Protein AF-A0A9E4LUG5-F1 (afdb_monomer_lite)

Secondary structure (DSSP, 8-state):
--EEEEEEEESSHHHHHHHHHH-GGGTTT-EE-S--EEE--EEEETTEEEESGGG--EEEEEEEEE-

Foldseek 3Di:
DDKDKDKDKAADPCVQVVCVVPPVVVVVQKDWPDDWDWDWDWDDDDPDIHTPPNRGTITMTMIIHDD

Sequence (67 aa):
MNEDRITIIAESFEAAALEFHRRNLSAEGYRMAGPIAMSRFEMLNGPERQDLFDGKPMFAVTFVKES

pLDDT: mean 89.24, std 9.07, range [54.56, 97.75]

Structure (mmCIF, N/CA/C/O backbone):
data_AF-A0A9E4LUG5-F1
#
_entry.id   AF-A0A9E4LUG5-F1
#
loop_
_atom_site.group_PDB
_atom_site.id
_atom_site.type_symbol
_atom_site.label_atom_id
_atom_site.label_alt_id
_atom_site.label_comp_id
_atom_site.label_asym_id
_atom_site.label_entity_id
_atom_site.label_seq_id
_atom_site.pdbx_PDB_ins_code
_atom_site.Cartn_x
_atom_site.Cartn_y
_atom_site.Cartn_z
_atom_site.occupancy
_atom_site.B_iso_or_equiv
_atom_site.auth_seq_id
_atom_site.auth_comp_id
_atom_site.auth_asym_id
_atom_site.auth_atom_id
_atom_site.pdbx_PDB_model_num
ATOM 1 N N . MET A 1 1 ? 3.872 8.710 -19.670 1.00 54.56 1 MET A N 1
ATOM 2 C CA . MET A 1 1 ? 4.374 7.437 -19.126 1.00 54.56 1 MET A CA 1
ATOM 3 C C . MET A 1 1 ? 3.255 6.845 -18.306 1.00 54.56 1 MET A C 1
ATOM 5 O O . MET A 1 1 ? 2.849 7.486 -17.346 1.00 54.56 1 MET A O 1
ATOM 9 N N . ASN A 1 2 ? 2.709 5.706 -18.723 1.00 60.59 2 ASN A N 1
ATOM 10 C CA . ASN A 1 2 ? 1.961 4.884 -17.782 1.00 60.59 2 ASN A CA 1
ATOM 11 C C . ASN A 1 2 ? 3.023 4.148 -16.963 1.00 60.59 2 ASN A C 1
ATOM 13 O O . ASN A 1 2 ? 3.965 3.611 -17.533 1.00 60.59 2 ASN A O 1
ATOM 17 N N . GLU A 1 3 ? 2.946 4.244 -15.644 1.00 84.06 3 GLU A N 1
ATOM 18 C CA . GLU A 1 3 ? 3.763 3.432 -14.749 1.00 84.06 3 GLU A CA 1
ATOM 19 C C . GLU A 1 3 ? 2.828 2.390 -14.152 1.00 84.06 3 GLU A C 1
ATOM 21 O O . GLU A 1 3 ? 1.834 2.751 -13.516 1.00 84.06 3 GLU A O 1
ATOM 26 N N . ASP A 1 4 ? 3.137 1.112 -14.342 1.00 92.94 4 ASP A N 1
ATOM 27 C CA . ASP A 1 4 ? 2.422 0.047 -13.651 1.00 92.94 4 ASP A CA 1
ATOM 28 C C . ASP A 1 4 ? 2.834 0.063 -12.181 1.00 92.94 4 ASP A C 1
ATOM 30 O O . ASP A 1 4 ? 4.026 0.070 -11.860 1.00 92.94 4 ASP A O 1
ATOM 34 N N . ARG A 1 5 ? 1.857 0.068 -11.266 1.00 93.25 5 ARG A N 1
ATOM 35 C CA . ARG A 1 5 ? 2.109 0.172 -9.822 1.00 93.25 5 ARG A CA 1
ATOM 36 C C . ARG A 1 5 ? 1.429 -0.949 -9.056 1.00 93.25 5 ARG A C 1
ATOM 38 O O . ARG A 1 5 ? 0.263 -1.250 -9.292 1.00 93.25 5 ARG A O 1
ATOM 45 N N . ILE A 1 6 ? 2.145 -1.519 -8.093 1.00 92.44 6 ILE A N 1
ATOM 46 C CA . ILE A 1 6 ? 1.612 -2.502 -7.144 1.00 92.44 6 ILE A CA 1
ATOM 47 C C . ILE A 1 6 ? 1.918 -2.008 -5.735 1.00 92.44 6 ILE A C 1
ATOM 49 O O . ILE A 1 6 ? 3.076 -1.748 -5.415 1.00 92.44 6 ILE A O 1
ATOM 53 N N . THR A 1 7 ? 0.902 -1.918 -4.878 1.00 93.06 7 THR A N 1
ATOM 54 C CA . THR A 1 7 ? 1.076 -1.622 -3.450 1.00 93.06 7 THR A CA 1
ATOM 55 C C . THR A 1 7 ? 0.671 -2.836 -2.627 1.00 93.06 7 THR A C 1
ATOM 57 O O . THR A 1 7 ? -0.434 -3.349 -2.777 1.00 93.06 7 THR A O 1
ATOM 60 N N . ILE A 1 8 ? 1.565 -3.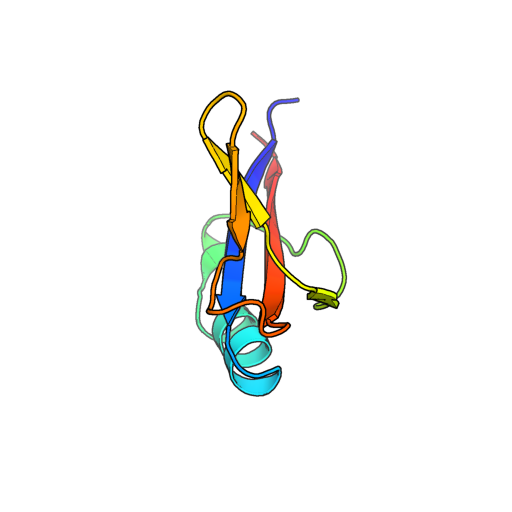289 -1.751 1.00 91.88 8 ILE A N 1
ATOM 61 C CA . ILE A 1 8 ? 1.295 -4.351 -0.779 1.00 91.88 8 ILE A CA 1
ATOM 62 C C . ILE A 1 8 ? 1.078 -3.690 0.579 1.00 91.88 8 ILE A C 1
ATOM 64 O O . ILE A 1 8 ? 1.889 -2.858 0.992 1.00 91.88 8 ILE A O 1
ATOM 68 N N . ILE A 1 9 ? -0.008 -4.066 1.254 1.00 95.12 9 ILE A N 1
ATOM 69 C CA . ILE A 1 9 ? -0.360 -3.605 2.599 1.00 95.12 9 ILE A CA 1
ATOM 70 C C . ILE A 1 9 ? -0.155 -4.767 3.574 1.00 95.12 9 ILE A C 1
ATOM 72 O O . ILE A 1 9 ? -0.631 -5.872 3.316 1.00 95.12 9 ILE A O 1
ATOM 76 N N . ALA A 1 10 ? 0.554 -4.528 4.675 1.00 95.12 10 ALA A N 1
ATOM 77 C CA . ALA A 1 10 ? 0.898 -5.539 5.670 1.00 95.12 10 ALA A CA 1
ATOM 78 C C . ALA A 1 10 ? 0.717 -5.024 7.106 1.00 95.12 10 ALA A C 1
ATOM 80 O O . ALA A 1 10 ? 0.856 -3.833 7.380 1.00 95.12 10 ALA A O 1
ATOM 81 N N . GLU A 1 11 ? 0.435 -5.940 8.034 1.00 95.44 11 GLU A N 1
ATOM 82 C CA . GLU A 1 11 ? 0.232 -5.630 9.460 1.00 95.44 11 GLU A CA 1
ATOM 83 C C . GLU A 1 11 ? 1.538 -5.318 10.206 1.00 95.44 11 GLU A C 1
ATOM 85 O O . GLU A 1 11 ? 1.510 -4.659 11.242 1.00 95.44 11 GLU A O 1
ATOM 90 N N . SER A 1 12 ? 2.690 -5.754 9.684 1.00 94.38 12 SER A N 1
ATOM 91 C CA . SER A 1 12 ? 3.999 -5.485 10.285 1.00 94.38 12 SER A CA 1
ATOM 92 C C . SER A 1 12 ? 5.038 -5.049 9.257 1.00 94.38 12 SER A C 1
ATOM 94 O O . SER A 1 12 ? 4.939 -5.343 8.060 1.00 94.38 12 SER A O 1
ATOM 96 N N . PHE A 1 13 ? 6.065 -4.357 9.747 1.00 90.69 13 PHE A N 1
ATOM 97 C CA . PHE A 1 13 ? 7.193 -3.928 8.932 1.00 90.69 13 PHE A CA 1
ATOM 98 C C . PHE A 1 13 ? 7.962 -5.127 8.367 1.00 90.69 13 PHE A C 1
ATOM 100 O O . PHE A 1 13 ? 8.328 -5.127 7.194 1.00 90.69 13 PHE A O 1
ATOM 107 N N . GLU A 1 14 ? 8.164 -6.173 9.170 1.00 91.62 14 GLU A N 1
ATOM 108 C CA . GLU A 1 14 ? 8.874 -7.389 8.769 1.00 91.62 14 GLU A CA 1
ATOM 109 C C . GLU A 1 14 ? 8.152 -8.091 7.622 1.00 91.62 14 GLU A C 1
ATOM 111 O O . GLU A 1 14 ? 8.805 -8.516 6.674 1.00 91.62 14 GLU A O 1
ATOM 116 N N . ALA A 1 15 ? 6.818 -8.171 7.665 1.00 89.50 15 ALA A N 1
ATOM 117 C CA . ALA A 1 15 ? 6.032 -8.742 6.577 1.00 89.50 15 ALA A CA 1
ATOM 118 C C . ALA A 1 15 ? 6.183 -7.926 5.281 1.00 89.50 15 ALA A C 1
ATOM 120 O O . ALA A 1 15 ? 6.412 -8.502 4.218 1.00 89.50 15 ALA A O 1
ATOM 121 N N . ALA A 1 16 ? 6.140 -6.591 5.364 1.00 87.06 16 ALA A N 1
ATOM 122 C CA . ALA A 1 16 ? 6.347 -5.720 4.205 1.00 87.06 16 ALA A CA 1
ATOM 123 C C . ALA A 1 16 ? 7.772 -5.835 3.624 1.00 87.06 16 ALA A C 1
ATOM 125 O O . ALA A 1 16 ? 7.948 -5.933 2.407 1.00 87.06 16 ALA A O 1
ATOM 126 N N . ALA A 1 17 ? 8.794 -5.862 4.483 1.00 85.56 17 ALA A N 1
ATOM 127 C CA . ALA A 1 17 ? 10.193 -6.016 4.083 1.00 85.56 17 ALA A CA 1
ATOM 128 C C . ALA A 1 17 ? 10.480 -7.412 3.505 1.00 85.56 17 ALA A C 1
ATOM 130 O O . ALA A 1 17 ? 11.261 -7.563 2.564 1.00 85.56 17 ALA A O 1
ATOM 131 N N . LEU A 1 18 ? 9.826 -8.442 4.039 1.00 86.56 18 LEU A N 1
ATOM 132 C CA . LEU A 1 18 ? 9.939 -9.803 3.541 1.00 86.56 18 LEU A CA 1
ATOM 133 C C . LEU A 1 18 ? 9.310 -9.943 2.156 1.00 86.56 18 LEU A C 1
ATOM 135 O O . LEU A 1 18 ? 9.923 -10.562 1.292 1.00 86.56 18 LEU A O 1
ATOM 139 N N . GLU A 1 19 ? 8.146 -9.338 1.905 1.00 81.00 19 GLU A N 1
ATOM 140 C CA . GLU A 1 19 ? 7.556 -9.303 0.560 1.00 81.00 19 GLU A CA 1
ATOM 141 C C . GLU A 1 19 ? 8.462 -8.583 -0.447 1.00 81.00 19 GLU A C 1
ATOM 143 O O . GLU A 1 19 ? 8.596 -9.060 -1.573 1.00 81.00 19 GLU A O 1
ATOM 148 N N . PHE A 1 20 ? 9.160 -7.512 -0.039 1.00 75.12 20 PHE A N 1
ATOM 149 C CA . PHE A 1 20 ? 10.175 -6.860 -0.877 1.00 75.12 20 PHE A CA 1
ATOM 150 C C . PHE A 1 20 ? 11.288 -7.819 -1.321 1.00 75.12 20 PHE A C 1
ATOM 152 O O . PHE A 1 20 ? 11.720 -7.763 -2.470 1.00 75.12 20 PHE A O 1
ATOM 159 N N . HIS A 1 21 ? 11.731 -8.716 -0.440 1.00 76.19 21 HIS A N 1
ATOM 160 C CA . HIS A 1 21 ? 12.792 -9.672 -0.759 1.00 76.19 21 HIS A CA 1
ATOM 161 C C . HIS A 1 21 ? 12.277 -10.947 -1.451 1.00 76.19 21 HIS A C 1
ATOM 163 O O . HIS A 1 21 ? 12.987 -11.545 -2.256 1.00 76.19 21 HIS A O 1
ATOM 169 N N . ARG A 1 22 ? 11.052 -11.386 -1.128 1.00 76.06 22 ARG A N 1
ATOM 170 C CA . ARG A 1 22 ? 10.454 -12.640 -1.619 1.00 76.06 22 ARG A CA 1
ATOM 171 C C . ARG A 1 22 ? 9.858 -12.517 -3.001 1.00 76.06 22 ARG A C 1
ATOM 173 O O . ARG A 1 22 ? 9.969 -13.448 -3.800 1.00 76.06 22 ARG A O 1
ATOM 180 N N . ARG A 1 23 ? 9.164 -11.414 -3.270 1.00 67.50 23 ARG A N 1
ATOM 181 C CA . ARG A 1 23 ? 8.583 -11.219 -4.582 1.00 67.50 23 ARG A CA 1
ATOM 182 C C . ARG A 1 23 ? 9.702 -10.843 -5.528 1.00 67.50 23 ARG A C 1
ATOM 184 O O . ARG A 1 23 ? 10.235 -9.740 -5.483 1.00 67.50 23 ARG A O 1
ATOM 191 N N . ASN A 1 24 ? 10.002 -11.748 -6.450 1.00 70.81 24 ASN A N 1
ATOM 192 C CA . ASN A 1 24 ? 10.901 -11.507 -7.570 1.00 70.81 24 ASN A CA 1
ATOM 193 C C . ASN A 1 24 ? 10.305 -10.504 -8.588 1.00 70.81 24 ASN A C 1
ATOM 195 O O . ASN A 1 24 ? 10.559 -10.600 -9.780 1.00 70.81 24 ASN A O 1
ATOM 199 N N . LEU A 1 25 ? 9.518 -9.526 -8.122 1.00 77.81 25 LEU A N 1
ATOM 200 C CA . LEU A 1 25 ? 8.987 -8.405 -8.894 1.00 77.81 25 LEU A CA 1
ATOM 201 C C . LEU A 1 25 ? 10.122 -7.603 -9.543 1.00 77.81 25 LEU A C 1
ATOM 203 O O . LEU A 1 25 ? 9.934 -7.033 -10.611 1.00 77.81 25 LEU A O 1
ATOM 207 N N . SER A 1 26 ? 11.319 -7.638 -8.948 1.00 73.38 26 SER A N 1
ATOM 208 C CA . SER A 1 26 ? 12.554 -7.174 -9.588 1.00 73.38 26 SER A CA 1
ATOM 209 C C . SER A 1 26 ? 12.811 -7.870 -10.934 1.00 73.38 26 SER A C 1
ATOM 211 O O . SER A 1 26 ? 13.062 -7.195 -11.929 1.00 73.38 26 SER A O 1
ATOM 213 N N . ALA A 1 27 ? 12.661 -9.199 -11.022 1.00 82.69 27 ALA A N 1
ATOM 214 C CA . ALA A 1 27 ? 12.782 -9.924 -12.292 1.00 82.69 27 ALA A CA 1
ATOM 215 C C . ALA A 1 27 ? 11.652 -9.602 -13.280 1.00 82.69 27 ALA A C 1
ATOM 217 O O . ALA A 1 27 ? 11.834 -9.741 -14.486 1.00 82.69 27 ALA A O 1
ATOM 218 N N . GLU A 1 28 ? 10.504 -9.135 -12.791 1.00 86.56 28 GLU A N 1
ATOM 219 C CA . GLU A 1 28 ? 9.419 -8.617 -13.628 1.00 86.56 28 GLU A CA 1
ATOM 220 C C . GLU A 1 28 ? 9.636 -7.150 -14.048 1.00 86.56 28 GLU A C 1
ATOM 222 O O . GLU A 1 28 ? 8.843 -6.616 -14.826 1.00 86.56 28 GLU A O 1
ATOM 227 N N . GLY A 1 29 ? 10.715 -6.505 -13.589 1.00 89.12 29 GLY A N 1
ATOM 228 C CA . GLY A 1 29 ? 11.101 -5.133 -13.934 1.00 89.12 29 GLY A CA 1
ATOM 229 C C . GLY A 1 29 ? 10.568 -4.056 -12.987 1.00 89.12 29 GLY A C 1
ATOM 230 O O . GLY A 1 29 ? 10.696 -2.869 -13.283 1.00 89.12 29 GLY A O 1
ATOM 231 N N . TYR A 1 30 ? 9.969 -4.435 -11.859 1.00 91.56 30 TYR A N 1
ATOM 232 C CA . TYR A 1 30 ? 9.517 -3.480 -10.854 1.00 91.56 30 TYR A CA 1
ATOM 233 C C . TYR A 1 30 ? 10.653 -3.039 -9.925 1.00 91.56 30 TYR A C 1
ATOM 235 O O . TYR A 1 30 ? 11.503 -3.828 -9.513 1.00 91.56 30 TYR A O 1
ATOM 243 N N . ARG A 1 31 ? 10.597 -1.780 -9.493 1.00 89.44 31 ARG A N 1
ATOM 244 C CA . ARG A 1 31 ? 11.462 -1.186 -8.464 1.00 89.44 31 ARG A CA 1
ATOM 245 C C . ARG A 1 31 ? 10.629 -0.535 -7.365 1.00 89.44 31 ARG A C 1
ATOM 247 O O . ARG A 1 31 ? 9.487 -0.152 -7.602 1.00 89.44 31 ARG A O 1
ATOM 254 N N . MET A 1 32 ? 11.185 -0.373 -6.165 1.00 90.69 32 MET A N 1
ATOM 255 C CA . MET A 1 32 ? 10.493 0.365 -5.100 1.00 90.69 32 MET A CA 1
ATOM 256 C C . MET A 1 32 ? 10.274 1.829 -5.491 1.00 90.69 32 MET A C 1
ATOM 258 O O . MET A 1 32 ? 11.168 2.492 -6.018 1.00 90.69 32 MET A O 1
ATOM 262 N N . ALA A 1 33 ? 9.079 2.329 -5.189 1.00 91.88 33 ALA A N 1
ATOM 263 C CA . ALA A 1 33 ? 8.668 3.708 -5.434 1.00 91.88 33 ALA A CA 1
ATOM 264 C C . ALA A 1 33 ? 9.083 4.676 -4.310 1.00 91.88 33 ALA A C 1
ATOM 266 O O . ALA A 1 33 ? 8.945 5.886 -4.465 1.00 91.88 33 ALA A O 1
ATOM 267 N N . GLY A 1 34 ? 9.527 4.152 -3.162 1.00 90.69 34 GLY A N 1
ATOM 268 C CA . GLY A 1 34 ? 9.822 4.920 -1.954 1.00 90.69 34 GLY A CA 1
ATOM 269 C C . GLY A 1 34 ? 9.963 4.031 -0.711 1.00 90.69 34 GLY A C 1
ATOM 270 O O . GLY A 1 34 ? 9.933 2.804 -0.841 1.00 90.69 34 GLY A O 1
ATOM 271 N N . PRO A 1 35 ? 10.132 4.627 0.484 1.00 91.56 35 PRO A N 1
ATOM 272 C CA . PRO A 1 35 ? 10.260 3.882 1.734 1.00 91.56 35 PRO A CA 1
ATOM 273 C C . PRO A 1 35 ? 8.954 3.172 2.114 1.00 91.56 35 PRO A C 1
ATOM 275 O O . PRO A 1 35 ? 7.866 3.580 1.707 1.00 91.56 35 PRO A O 1
ATOM 278 N N . ILE A 1 36 ? 9.066 2.133 2.945 1.00 91.62 36 ILE A N 1
ATOM 279 C CA . ILE A 1 36 ? 7.905 1.518 3.598 1.00 91.62 36 ILE A CA 1
ATOM 280 C C . ILE A 1 36 ? 7.375 2.512 4.635 1.00 91.62 36 ILE A C 1
ATOM 282 O O . ILE A 1 36 ? 8.125 2.948 5.509 1.00 91.62 36 ILE A O 1
ATOM 286 N N . ALA A 1 37 ? 6.095 2.867 4.545 1.00 91.56 37 ALA A N 1
ATOM 287 C CA . ALA A 1 37 ? 5.461 3.826 5.444 1.00 91.56 37 ALA A CA 1
ATOM 288 C C . ALA A 1 37 ? 4.272 3.195 6.169 1.00 91.56 37 ALA A C 1
ATOM 290 O O . ALA A 1 37 ? 3.535 2.399 5.588 1.00 91.56 37 ALA A O 1
ATOM 291 N N . MET A 1 38 ? 4.076 3.574 7.433 1.00 95.94 38 MET A N 1
ATOM 292 C CA . MET A 1 38 ? 2.881 3.221 8.195 1.00 95.94 38 MET A CA 1
ATOM 293 C C . MET A 1 38 ? 1.802 4.283 7.965 1.00 95.94 38 MET A C 1
ATOM 295 O O . MET A 1 38 ? 2.076 5.481 8.040 1.00 95.94 38 MET A O 1
ATOM 299 N N . SER A 1 39 ? 0.581 3.873 7.644 1.00 95.88 39 SER A N 1
ATOM 300 C CA . SER A 1 39 ? -0.516 4.786 7.305 1.00 95.88 39 SER A CA 1
ATOM 301 C C . SER A 1 39 ? -1.867 4.173 7.654 1.00 95.88 39 SER A C 1
ATOM 303 O O . SER A 1 39 ? -2.026 2.956 7.621 1.00 95.88 39 SER A O 1
ATOM 305 N N . ARG A 1 40 ? -2.855 5.012 7.981 1.00 96.69 40 ARG A N 1
ATOM 306 C CA . ARG A 1 40 ? -4.259 4.586 8.040 1.00 96.69 40 ARG A CA 1
ATOM 307 C C . ARG A 1 40 ? -4.845 4.646 6.634 1.00 96.69 40 ARG A C 1
ATOM 309 O O . ARG A 1 40 ? -4.618 5.620 5.919 1.00 96.69 40 ARG A O 1
ATOM 316 N N . PHE A 1 41 ? -5.596 3.620 6.257 1.00 97.06 41 PHE A N 1
ATOM 317 C CA . PHE A 1 41 ? -6.193 3.516 4.932 1.00 97.06 41 PHE A CA 1
ATOM 318 C C . PHE A 1 41 ? -7.697 3.738 5.016 1.00 97.06 41 PHE A C 1
ATOM 320 O O . PHE A 1 41 ? -8.368 3.182 5.877 1.00 97.06 41 PHE A O 1
ATOM 327 N N . GLU A 1 42 ? -8.217 4.551 4.105 1.00 96.94 42 GLU A N 1
ATOM 328 C CA . GLU A 1 42 ? -9.637 4.870 4.012 1.00 96.94 42 GLU A CA 1
ATOM 329 C C . GLU A 1 42 ? -10.061 4.697 2.552 1.00 96.94 42 GLU A C 1
ATOM 331 O O . GLU A 1 42 ? -9.395 5.208 1.649 1.00 96.94 42 GLU A O 1
ATOM 336 N N . MET A 1 43 ? -11.157 3.980 2.318 1.00 96.44 43 MET A N 1
ATOM 337 C CA . MET A 1 43 ? -11.749 3.800 0.998 1.00 96.44 43 MET A CA 1
ATOM 338 C C . MET A 1 43 ? -12.948 4.729 0.849 1.00 96.44 43 MET A C 1
ATOM 340 O O . MET A 1 43 ? -13.827 4.767 1.706 1.00 96.44 43 MET A O 1
ATOM 344 N N . LEU A 1 44 ? -12.986 5.479 -0.248 1.00 96.62 44 LEU A N 1
ATOM 345 C CA . LEU A 1 44 ? -14.178 6.212 -0.662 1.00 96.62 44 LEU A CA 1
ATOM 346 C C . LEU A 1 44 ? -15.039 5.296 -1.528 1.00 96.62 44 LEU A C 1
ATOM 348 O O . LEU A 1 44 ? -14.572 4.794 -2.550 1.00 96.62 44 LEU A O 1
ATOM 352 N N . ASN A 1 45 ? -16.291 5.107 -1.131 1.00 90.7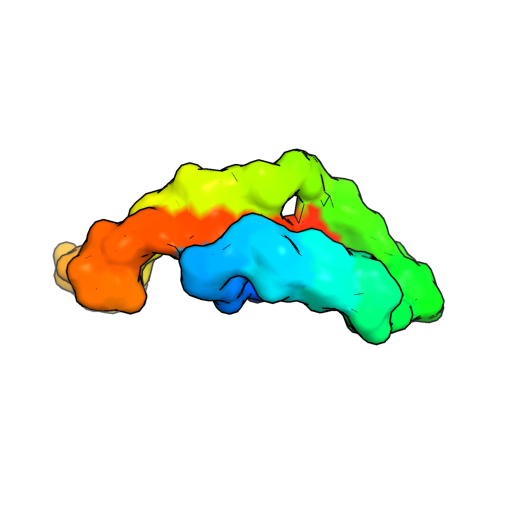5 45 ASN A N 1
ATOM 353 C CA . ASN A 1 45 ? -17.304 4.414 -1.913 1.00 90.75 45 ASN A CA 1
ATOM 354 C C . ASN A 1 45 ? -18.472 5.377 -2.161 1.00 90.75 45 ASN A C 1
ATOM 356 O O . ASN A 1 45 ? -19.387 5.507 -1.348 1.00 90.75 45 ASN A O 1
ATOM 360 N N . GLY A 1 46 ? -18.398 6.123 -3.267 1.00 91.44 46 GLY A N 1
ATOM 361 C CA . GLY A 1 46 ? -19.316 7.233 -3.526 1.00 91.44 46 GLY A CA 1
ATOM 362 C C . GLY A 1 46 ? -19.139 8.358 -2.491 1.00 91.44 46 GLY A C 1
ATOM 363 O O . GLY A 1 46 ? -18.014 8.831 -2.322 1.00 91.44 46 GLY A O 1
ATOM 364 N N . PRO A 1 47 ? -20.211 8.821 -1.817 1.00 93.25 47 PRO A N 1
ATOM 365 C CA . PRO A 1 47 ? -20.115 9.870 -0.800 1.00 93.25 47 PRO A CA 1
ATOM 366 C C . PRO A 1 47 ? -19.608 9.366 0.560 1.00 93.25 47 PRO A C 1
ATOM 368 O O . PRO A 1 47 ? -19.287 10.180 1.424 1.00 93.25 47 PRO A O 1
ATOM 371 N N . GLU A 1 48 ? -19.552 8.050 0.775 1.00 93.88 48 GLU A N 1
ATOM 372 C CA . GLU A 1 48 ? -19.196 7.463 2.065 1.00 93.88 48 GLU A CA 1
ATOM 373 C C . GLU A 1 48 ? -17.710 7.110 2.135 1.00 93.88 48 GLU A C 1
ATOM 375 O O . GLU A 1 48 ? -17.117 6.604 1.177 1.00 93.88 48 GLU A O 1
ATOM 380 N N . ARG A 1 49 ? -17.108 7.360 3.302 1.00 94.50 49 ARG A N 1
ATOM 381 C CA . ARG A 1 49 ? -15.728 6.987 3.610 1.00 94.50 49 ARG A CA 1
ATOM 382 C C . ARG A 1 49 ? -15.731 5.842 4.612 1.00 94.50 49 ARG A C 1
ATOM 384 O O . ARG A 1 49 ? -16.333 5.954 5.676 1.00 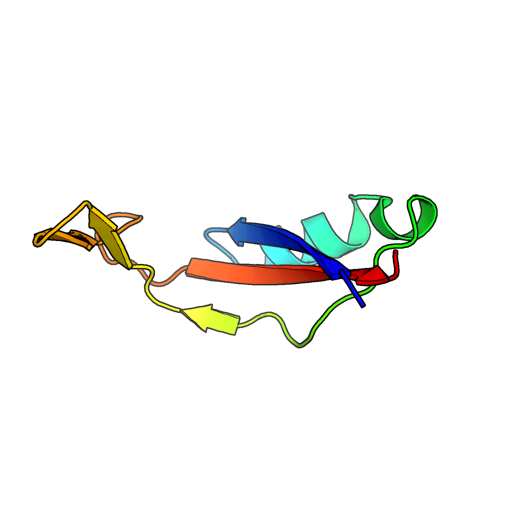94.50 49 ARG A O 1
ATOM 391 N N . GLN A 1 50 ? -15.042 4.766 4.267 1.00 95.69 50 GLN A N 1
ATOM 392 C CA . GLN A 1 50 ? -14.891 3.583 5.097 1.00 95.69 50 GLN A CA 1
ATOM 393 C C . GLN A 1 50 ? -13.436 3.454 5.544 1.00 95.69 50 GLN A C 1
ATOM 395 O O . GLN A 1 50 ? -12.532 3.420 4.708 1.00 95.69 50 GLN A O 1
ATOM 400 N N . ASP A 1 51 ? -13.213 3.332 6.851 1.00 96.38 51 ASP A N 1
ATOM 401 C CA . ASP A 1 51 ? -11.918 2.907 7.376 1.00 96.38 51 ASP A CA 1
ATOM 402 C C . ASP A 1 51 ? -11.627 1.471 6.920 1.00 96.38 51 ASP A C 1
ATOM 404 O O . ASP A 1 51 ? -12.436 0.559 7.106 1.00 96.38 51 ASP A O 1
ATOM 408 N N . LEU A 1 52 ? -10.455 1.260 6.327 1.00 96.38 52 LEU A N 1
ATOM 409 C CA . LEU A 1 52 ? -9.947 -0.078 6.055 1.00 96.38 52 LEU A CA 1
ATOM 410 C C . LEU A 1 52 ? -9.193 -0.598 7.285 1.00 96.38 52 LEU A C 1
ATOM 412 O O . LEU A 1 52 ? -8.653 0.180 8.073 1.00 96.38 52 LEU A O 1
ATOM 416 N N . PHE A 1 53 ? -9.138 -1.924 7.432 1.00 96.19 53 PHE A N 1
ATOM 417 C CA . PHE A 1 53 ? -8.392 -2.604 8.504 1.00 96.19 53 PHE A CA 1
ATOM 418 C C . PHE A 1 53 ? -8.806 -2.156 9.920 1.00 96.19 53 PHE A C 1
ATOM 420 O O . PHE A 1 53 ? -7.964 -1.964 10.797 1.00 96.19 53 PHE A O 1
ATOM 427 N N . ASP A 1 54 ? -10.108 -1.936 10.134 1.00 95.19 54 ASP A N 1
ATOM 428 C CA . ASP A 1 54 ? -10.684 -1.437 11.394 1.00 95.19 54 ASP A CA 1
ATOM 429 C C . ASP A 1 54 ? -10.069 -0.105 11.872 1.00 95.19 54 ASP A C 1
ATOM 431 O O . ASP A 1 54 ? -9.979 0.166 13.070 1.00 95.19 54 ASP A O 1
ATOM 435 N N . GLY A 1 55 ? -9.573 0.712 10.936 1.00 95.62 55 GLY A N 1
ATOM 436 C CA . GLY A 1 55 ? -8.911 1.984 11.227 1.00 95.62 55 GLY A CA 1
ATOM 437 C C . GLY A 1 55 ? -7.493 1.845 11.791 1.00 95.62 55 GLY A C 1
ATOM 438 O O . GLY A 1 55 ? -6.873 2.857 12.135 1.00 95.62 55 GLY A O 1
ATOM 439 N N . LYS A 1 56 ? -6.951 0.623 11.878 1.00 96.75 56 LYS A N 1
ATOM 440 C CA . LYS A 1 56 ? -5.579 0.382 12.336 1.00 96.75 56 LYS A CA 1
ATOM 441 C C . LYS A 1 56 ? -4.575 0.855 11.275 1.00 96.75 56 LYS A C 1
ATOM 443 O O . LYS A 1 56 ? -4.776 0.605 10.085 1.00 96.75 56 LYS A O 1
ATOM 448 N N . PRO A 1 57 ? -3.483 1.532 11.672 1.00 96.69 57 PRO A N 1
ATOM 449 C CA . PRO A 1 57 ? -2.395 1.834 10.753 1.00 96.69 57 PRO A CA 1
ATOM 450 C C . PRO A 1 57 ? -1.732 0.549 10.248 1.00 96.69 57 PRO A C 1
ATOM 452 O O . PRO A 1 57 ? -1.450 -0.352 11.033 1.00 96.69 57 PRO A O 1
ATOM 455 N N . MET A 1 58 ? -1.445 0.501 8.951 1.00 97.75 58 MET A N 1
ATOM 456 C CA . MET A 1 58 ? -0.793 -0.624 8.282 1.00 97.75 58 MET A CA 1
ATOM 457 C C . MET A 1 58 ? 0.460 -0.135 7.560 1.00 97.75 58 MET A C 1
ATOM 459 O O . MET A 1 58 ? 0.575 1.048 7.231 1.00 97.75 58 MET A O 1
ATOM 463 N N . PHE A 1 59 ? 1.392 -1.038 7.278 1.00 96.56 59 PHE A N 1
ATOM 464 C CA . PHE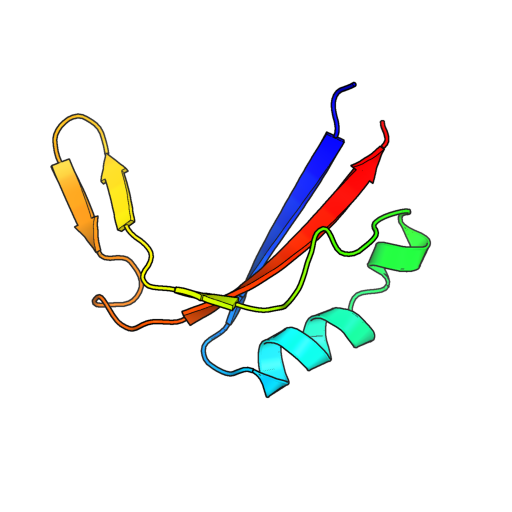 A 1 59 ? 2.564 -0.739 6.462 1.00 96.56 59 PHE A CA 1
ATOM 465 C C . PHE A 1 59 ? 2.230 -0.903 4.986 1.00 96.56 59 PHE A C 1
ATOM 467 O O . PHE A 1 59 ? 1.657 -1.916 4.595 1.00 96.56 59 PHE A O 1
ATOM 474 N N . ALA A 1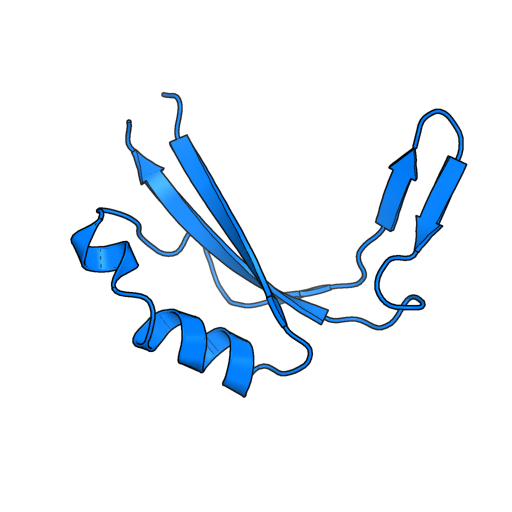 60 ? 2.626 0.061 4.159 1.00 94.94 60 ALA A N 1
ATOM 475 C CA . ALA A 1 60 ? 2.530 -0.046 2.712 1.00 94.94 60 ALA A CA 1
ATOM 476 C C . ALA A 1 60 ? 3.900 0.046 2.048 1.00 94.94 60 ALA A C 1
ATOM 478 O O . ALA A 1 60 ? 4.712 0.921 2.357 1.00 94.94 60 ALA A O 1
ATOM 479 N N . VAL A 1 61 ? 4.113 -0.838 1.078 1.00 92.06 61 VAL A N 1
ATOM 480 C CA . VAL A 1 61 ? 5.244 -0.805 0.153 1.00 92.06 61 VAL A CA 1
ATOM 481 C C . VAL A 1 61 ? 4.709 -0.733 -1.269 1.00 92.06 61 VAL A C 1
ATOM 483 O O . VAL A 1 61 ? 3.814 -1.489 -1.638 1.00 92.06 61 VAL A O 1
ATOM 486 N N . THR A 1 62 ? 5.229 0.202 -2.064 1.00 92.69 62 THR A N 1
ATOM 487 C CA . THR A 1 62 ? 4.805 0.391 -3.457 1.00 92.69 62 THR A CA 1
ATOM 488 C C . THR A 1 62 ? 5.950 0.097 -4.408 1.00 92.69 62 THR A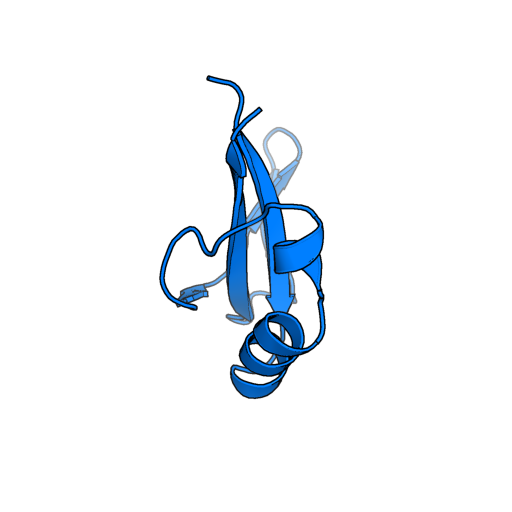 C 1
ATOM 490 O O . THR A 1 62 ? 7.072 0.567 -4.214 1.00 92.69 62 THR A O 1
ATOM 493 N N . PHE A 1 63 ? 5.630 -0.639 -5.460 1.00 91.69 63 PHE A N 1
ATOM 494 C CA . PHE A 1 63 ? 6.497 -0.996 -6.565 1.00 91.69 63 PHE A CA 1
ATOM 495 C C . PHE A 1 63 ? 5.998 -0.321 -7.837 1.00 91.69 63 PHE A C 1
ATOM 497 O O . PHE A 1 63 ? 4.789 -0.229 -8.042 1.00 91.69 63 PHE A O 1
ATOM 504 N N . VAL A 1 64 ? 6.919 0.136 -8.679 1.00 93.94 64 VAL A N 1
ATOM 505 C CA . VAL A 1 64 ? 6.637 0.751 -9.981 1.00 93.94 64 VAL A CA 1
ATOM 506 C C . VAL A 1 64 ? 7.435 0.059 -11.072 1.00 93.94 64 VAL A C 1
ATOM 508 O O . VAL A 1 64 ? 8.584 -0.317 -10.846 1.00 93.94 64 VAL A O 1
ATOM 511 N N . LYS A 1 65 ? 6.840 -0.080 -12.249 1.00 93.31 65 LYS A N 1
ATOM 512 C CA . LYS A 1 65 ? 7.493 -0.524 -13.476 1.00 93.31 65 LYS A CA 1
ATOM 513 C C . LYS A 1 65 ? 7.172 0.485 -14.568 1.00 93.31 65 LYS A C 1
ATOM 515 O O . LYS A 1 65 ? 6.012 0.842 -14.760 1.00 93.31 65 LYS A O 1
ATOM 520 N N . GLU A 1 66 ? 8.204 0.966 -15.245 1.00 86.19 66 GLU A N 1
ATOM 521 C CA . GLU A 1 66 ? 8.028 1.847 -16.399 1.00 86.19 66 GLU A CA 1
ATOM 522 C C . GLU A 1 66 ? 7.540 1.002 -17.582 1.00 86.19 66 GLU A C 1
ATOM 524 O O . GLU A 1 66 ? 8.119 -0.052 -17.868 1.00 86.19 66 GLU A O 1
ATOM 529 N N . SER A 1 67 ? 6.435 1.430 -18.197 1.00 72.31 67 SER A N 1
ATOM 530 C CA . SER A 1 67 ? 5.823 0.798 -19.372 1.00 72.31 67 SER A CA 1
ATOM 531 C C . SER A 1 67 ? 6.334 1.406 -20.674 1.00 72.31 67 SER A C 1
ATOM 533 O O . SER A 1 67 ? 6.445 2.655 -20.738 1.00 72.31 67 SER A O 1
#

Radius of gyration: 13.56 Å; chains: 1; bounding box: 33×22×32 Å